Protein AF-A0A7C1BBF8-F1 (afdb_monomer_lite)

Foldseek 3Di:
DVVVVVVVVVVVVVVVVVVVVPDPPQAQEEAEEAPVCQVVCVVVCVVCVVVVGRYDYDYLVRLCVVCVVPDDDSVRSVVVSVVCSVVRD

Radius of gyration: 18.59 Å; chains: 1; bounding box: 35×55×27 Å

Structure (mmCIF, N/CA/C/O backbone):
data_AF-A0A7C1BBF8-F1
#
_entry.id   AF-A0A7C1BBF8-F1
#
loop_
_atom_site.group_PDB
_atom_site.id
_atom_site.type_symbol
_atom_site.label_atom_id
_atom_site.label_alt_id
_atom_site.label_comp_id
_atom_site.label_asym_id
_atom_site.label_entity_id
_atom_site.label_seq_id
_atom_site.pdbx_PDB_ins_code
_atom_site.Cartn_x
_atom_site.Cartn_y
_atom_site.Cartn_z
_atom_site.occupancy
_atom_site.B_iso_or_equiv
_atom_site.auth_seq_id
_atom_site.auth_comp_id
_atom_site.auth_asym_id
_atom_site.auth_atom_id
_atom_site.pdbx_PDB_model_num
ATOM 1 N N . MET A 1 1 ? 6.516 47.036 6.487 1.00 63.16 1 MET A N 1
ATOM 2 C CA . MET A 1 1 ? 6.182 46.010 5.468 1.00 63.16 1 MET A CA 1
ATOM 3 C C . MET A 1 1 ? 6.886 44.661 5.677 1.00 63.16 1 MET A C 1
ATOM 5 O O . MET A 1 1 ? 6.209 43.649 5.627 1.00 63.16 1 MET A O 1
ATOM 9 N N . ARG A 1 2 ? 8.192 44.597 5.999 1.00 67.44 2 ARG A N 1
ATOM 10 C CA . ARG A 1 2 ? 8.929 43.316 6.168 1.00 67.44 2 ARG A CA 1
ATOM 11 C C . ARG A 1 2 ? 8.482 42.444 7.363 1.00 67.44 2 ARG A C 1
ATOM 13 O O . ARG A 1 2 ? 8.526 41.227 7.274 1.00 67.44 2 ARG A O 1
ATOM 20 N N . ARG A 1 3 ? 8.000 43.052 8.457 1.00 71.38 3 ARG A N 1
ATOM 21 C CA . ARG A 1 3 ? 7.526 42.337 9.665 1.00 71.38 3 ARG A CA 1
ATOM 22 C C . ARG A 1 3 ? 6.225 41.547 9.460 1.00 71.38 3 ARG A C 1
ATOM 24 O O . ARG A 1 3 ? 6.068 40.489 10.052 1.00 71.38 3 ARG A O 1
ATOM 31 N N . ILE A 1 4 ? 5.332 42.034 8.596 1.00 78.62 4 ILE A N 1
ATOM 32 C CA . ILE A 1 4 ? 4.063 41.365 8.262 1.00 78.62 4 ILE A CA 1
ATOM 33 C C . ILE A 1 4 ? 4.315 40.111 7.419 1.00 78.62 4 ILE A C 1
ATOM 35 O O . ILE A 1 4 ? 3.721 39.074 7.682 1.00 78.62 4 ILE A O 1
ATOM 39 N N . TYR A 1 5 ? 5.260 40.174 6.476 1.00 81.00 5 TYR A N 1
ATOM 40 C CA . TYR A 1 5 ? 5.640 39.017 5.663 1.00 81.00 5 TYR A CA 1
ATOM 41 C C . TYR A 1 5 ? 6.246 37.883 6.493 1.00 81.00 5 TYR A C 1
ATOM 43 O O . TYR A 1 5 ? 5.922 36.727 6.260 1.00 81.00 5 TYR A O 1
ATOM 51 N N . ILE A 1 6 ? 7.078 38.198 7.491 1.00 81.00 6 ILE A N 1
ATOM 52 C CA . ILE A 1 6 ? 7.678 37.176 8.362 1.00 81.00 6 ILE A CA 1
ATOM 53 C C . ILE A 1 6 ? 6.598 36.463 9.185 1.00 81.00 6 ILE A C 1
ATOM 55 O O . ILE A 1 6 ? 6.600 35.241 9.229 1.00 81.00 6 ILE A O 1
ATOM 59 N N . LEU A 1 7 ? 5.646 37.205 9.762 1.00 82.00 7 LEU A N 1
ATOM 60 C CA . LEU A 1 7 ? 4.501 36.637 10.487 1.00 82.00 7 LEU A CA 1
ATOM 61 C C . LEU A 1 7 ? 3.603 35.766 9.597 1.00 82.00 7 LEU A C 1
ATOM 63 O O . LEU A 1 7 ? 3.095 34.744 10.045 1.00 82.00 7 LEU A O 1
ATOM 67 N N . LEU A 1 8 ? 3.420 36.151 8.334 1.00 80.44 8 LEU A N 1
ATOM 68 C CA . LEU A 1 8 ? 2.603 35.402 7.380 1.00 80.44 8 LEU A CA 1
ATOM 69 C C . LEU A 1 8 ? 3.299 34.104 6.939 1.00 80.44 8 LEU A C 1
ATOM 71 O O . LEU A 1 8 ? 2.663 33.056 6.867 1.00 80.44 8 LEU A O 1
ATOM 75 N N . VAL A 1 9 ? 4.619 34.148 6.731 1.00 82.38 9 VAL A N 1
ATOM 76 C CA . VAL A 1 9 ? 5.435 32.966 6.415 1.00 82.38 9 VAL A CA 1
ATOM 77 C C . VAL A 1 9 ? 5.503 32.009 7.607 1.00 82.38 9 VAL A C 1
ATOM 79 O O . VAL A 1 9 ? 5.326 30.805 7.429 1.00 82.38 9 VAL A O 1
ATOM 82 N N . THR A 1 10 ? 5.687 32.507 8.833 1.00 80.19 10 THR A N 1
ATOM 83 C CA . THR A 1 10 ? 5.669 31.644 10.026 1.00 80.19 10 THR A CA 1
ATOM 84 C C . THR A 1 10 ? 4.283 31.055 10.282 1.00 80.19 10 THR A C 1
ATOM 86 O O . THR A 1 10 ? 4.184 29.890 10.658 1.00 80.19 10 THR A O 1
ATOM 89 N N . PHE A 1 11 ? 3.207 31.797 10.007 1.00 81.31 11 PHE A N 1
ATOM 90 C CA . PHE A 1 11 ? 1.837 31.286 10.084 1.00 81.31 11 PHE A CA 1
ATOM 91 C C . PHE A 1 11 ? 1.549 30.209 9.026 1.00 81.31 11 PHE A C 1
ATOM 93 O O . PHE A 1 11 ? 0.933 29.196 9.350 1.00 81.31 11 PHE A O 1
ATOM 100 N N . MET A 1 12 ? 2.063 30.355 7.797 1.00 76.94 12 MET A N 1
ATOM 101 C CA . MET A 1 12 ? 2.008 29.290 6.780 1.00 76.94 12 MET A CA 1
ATOM 102 C C . MET A 1 12 ? 2.735 28.016 7.232 1.00 76.94 12 MET A C 1
ATOM 104 O O . MET A 1 12 ? 2.244 26.912 6.987 1.00 76.94 12 MET A O 1
ATOM 108 N N . PHE A 1 13 ? 3.878 28.152 7.910 1.00 72.50 13 PHE A N 1
ATOM 109 C CA . PHE A 1 13 ? 4.595 27.012 8.491 1.00 72.50 13 PHE A CA 1
ATOM 110 C C . PHE A 1 13 ? 3.812 26.358 9.639 1.00 72.50 13 PHE A C 1
ATOM 112 O O . PHE A 1 13 ? 3.734 25.134 9.702 1.00 72.50 13 PHE A O 1
ATOM 119 N N . LEU A 1 14 ? 3.178 27.146 10.511 1.00 70.44 14 LEU A N 1
ATOM 120 C CA . LEU A 1 14 ? 2.361 26.629 11.615 1.00 70.44 14 LEU A CA 1
ATOM 121 C C . LEU A 1 14 ? 1.077 25.935 11.128 1.00 70.44 14 LEU A C 1
ATOM 123 O O . LEU A 1 14 ? 0.707 24.895 11.671 1.00 70.44 14 LEU A O 1
ATOM 127 N N . LEU A 1 15 ? 0.434 26.456 10.078 1.00 63.50 15 LEU A N 1
ATOM 128 C CA . LEU A 1 15 ? -0.723 25.820 9.438 1.00 63.50 15 LEU A CA 1
ATOM 129 C C . LEU A 1 15 ? -0.360 24.473 8.798 1.00 63.50 15 LEU A C 1
ATOM 131 O O . LEU A 1 15 ? -1.112 23.512 8.947 1.00 63.50 15 LEU A O 1
ATOM 135 N N . ASN A 1 16 ? 0.801 24.378 8.139 1.00 61.56 16 ASN A N 1
ATOM 136 C CA . ASN A 1 16 ? 1.290 23.108 7.592 1.00 61.56 16 ASN A CA 1
ATOM 137 C C . ASN A 1 16 ? 1.484 22.060 8.694 1.00 61.56 16 ASN A C 1
ATOM 139 O O . ASN A 1 16 ? 0.998 20.938 8.569 1.00 61.56 16 ASN A O 1
ATOM 143 N N . SER A 1 17 ? 2.126 22.436 9.801 1.00 59.78 17 SER A N 1
ATOM 144 C CA . SER A 1 17 ? 2.348 21.532 10.936 1.00 59.78 17 SER A CA 1
ATOM 145 C C . SER A 1 17 ? 1.042 21.051 11.582 1.00 59.78 17 SER A C 1
ATOM 147 O O . SER A 1 17 ? 0.966 19.907 12.025 1.00 59.78 17 SER A O 1
ATOM 149 N N . PHE A 1 18 ? -0.000 21.890 11.614 1.00 57.19 18 PHE A N 1
ATOM 150 C CA . PHE A 1 18 ? -1.310 21.518 12.160 1.00 57.19 18 PHE A CA 1
ATOM 151 C C . PHE A 1 18 ? -2.059 20.515 11.267 1.00 57.19 18 PHE A C 1
ATOM 153 O O . PHE A 1 18 ? -2.657 19.571 11.778 1.00 57.19 18 PHE A O 1
ATOM 160 N N . ILE A 1 19 ? -1.973 20.663 9.940 1.00 58.03 19 ILE A N 1
ATOM 161 C CA . ILE A 1 19 ? -2.545 19.697 8.984 1.00 58.03 19 ILE A CA 1
ATOM 162 C C . ILE A 1 19 ? -1.859 18.328 9.119 1.00 58.03 19 ILE A C 1
ATOM 164 O O . ILE A 1 19 ? -2.527 17.296 9.089 1.00 58.03 19 ILE A O 1
ATOM 168 N N . VAL A 1 20 ? -0.540 18.309 9.331 1.00 57.22 20 VAL A N 1
ATOM 169 C CA . VAL A 1 20 ? 0.246 17.070 9.467 1.00 57.22 20 VAL A CA 1
ATOM 170 C C . VAL A 1 20 ? -0.084 16.292 10.752 1.00 57.22 20 VAL A C 1
ATOM 172 O O . VAL A 1 20 ? -0.004 15.065 10.754 1.00 57.22 20 VAL A O 1
ATOM 175 N N . LEU A 1 21 ? -0.520 16.959 11.826 1.00 50.62 21 LEU A N 1
ATOM 176 C CA . LEU A 1 21 ? -0.915 16.287 13.073 1.00 50.62 21 LEU A CA 1
ATOM 177 C C . LEU A 1 21 ? -2.277 15.565 12.977 1.00 50.62 21 LEU A C 1
ATOM 179 O O . LEU A 1 21 ? -2.576 14.707 13.806 1.00 50.62 21 LEU A O 1
ATOM 183 N N . GLY A 1 22 ? -3.111 15.927 11.996 1.00 50.12 22 GLY A N 1
ATOM 184 C CA . GLY A 1 22 ? -4.538 15.591 11.956 1.00 50.12 22 GLY A CA 1
ATOM 185 C C . GLY A 1 22 ? -4.909 14.201 11.436 1.00 50.12 22 GLY A C 1
ATOM 186 O O . GLY A 1 22 ? -6.044 13.782 11.645 1.00 50.12 22 GLY A O 1
ATOM 187 N N . SER A 1 23 ? -4.008 13.457 10.788 1.00 52.44 23 SER A N 1
ATOM 188 C CA . SER A 1 23 ? -4.311 12.078 10.379 1.00 52.44 23 SER A CA 1
ATOM 189 C C . SER A 1 23 ? -3.073 11.305 9.924 1.00 52.44 23 SER A C 1
ATOM 191 O O . SER A 1 23 ? -2.844 11.137 8.725 1.00 52.44 23 SER A O 1
ATOM 193 N N . VAL A 1 24 ? -2.316 10.730 10.860 1.00 59.00 24 VAL A N 1
ATOM 194 C CA . VAL A 1 24 ? -1.612 9.478 10.537 1.00 59.00 24 VAL A CA 1
ATOM 195 C C . VAL A 1 24 ? -2.697 8.403 10.485 1.00 59.00 24 VAL A C 1
ATOM 197 O O . VAL A 1 24 ? -3.055 7.798 11.496 1.00 59.00 24 VAL A O 1
ATOM 200 N N . GLN A 1 25 ? -3.359 8.289 9.333 1.00 61.44 25 GLN A N 1
ATOM 201 C CA . GLN A 1 25 ? -4.391 7.282 9.121 1.00 61.44 25 GLN A CA 1
ATOM 202 C C . GLN A 1 25 ? -3.711 5.917 9.005 1.00 61.44 25 GLN A C 1
ATOM 204 O O . GLN A 1 25 ? -3.360 5.487 7.910 1.00 61.44 25 GLN A O 1
ATOM 209 N N . LYS A 1 26 ? -3.567 5.248 10.156 1.00 83.12 26 LYS A N 1
ATOM 210 C CA . LYS A 1 26 ? -3.194 3.833 10.215 1.00 83.12 26 LYS A CA 1
ATOM 211 C C . LYS A 1 26 ? -4.193 3.008 9.432 1.00 83.12 26 LYS A C 1
ATOM 213 O O . LYS A 1 26 ? -5.388 3.087 9.700 1.00 83.12 26 LYS A O 1
ATOM 218 N N . TYR A 1 27 ? -3.716 2.246 8.458 1.00 94.62 27 TYR A N 1
ATOM 219 C CA . TYR A 1 27 ? -4.531 1.271 7.743 1.00 94.62 27 TYR A CA 1
ATOM 220 C C . TYR A 1 27 ? -4.400 -0.085 8.432 1.00 94.62 27 TYR A C 1
ATOM 222 O O . TYR A 1 27 ? -3.315 -0.471 8.859 1.00 94.62 27 TYR A O 1
ATOM 230 N N . ASP A 1 28 ? -5.506 -0.814 8.522 1.00 95.94 28 ASP A N 1
ATOM 231 C CA . ASP A 1 28 ? -5.547 -2.158 9.102 1.00 95.94 28 ASP A CA 1
ATOM 232 C C . ASP A 1 28 ? -5.265 -3.229 8.033 1.00 95.94 28 ASP A C 1
ATOM 234 O O . ASP A 1 28 ? -4.793 -4.322 8.342 1.00 95.94 28 ASP A O 1
ATOM 238 N N . LEU A 1 29 ? -5.544 -2.913 6.761 1.00 96.88 29 LEU A N 1
ATOM 239 C CA . LEU A 1 29 ? -5.342 -3.801 5.620 1.00 96.88 29 LEU A CA 1
ATOM 240 C C . LEU A 1 29 ? -4.696 -3.059 4.446 1.00 96.88 29 LEU A C 1
ATOM 242 O O . LEU A 1 29 ? -5.214 -2.049 3.971 1.00 96.88 29 LEU A O 1
ATOM 246 N N . LEU A 1 30 ? -3.607 -3.622 3.928 1.00 97.50 30 LEU A N 1
ATOM 247 C CA . LEU A 1 30 ? -2.987 -3.229 2.667 1.00 97.50 30 LEU A CA 1
ATOM 248 C C . LEU A 1 30 ? -3.289 -4.282 1.597 1.00 97.50 30 LEU A C 1
ATOM 250 O O . LEU A 1 30 ? -2.990 -5.460 1.780 1.00 97.50 30 LEU A O 1
ATOM 254 N N . ILE A 1 31 ? -3.848 -3.848 0.472 1.00 98.31 31 ILE A N 1
ATOM 255 C CA . ILE A 1 31 ? -4.061 -4.655 -0.728 1.00 98.31 31 ILE A CA 1
ATOM 256 C C . ILE A 1 31 ? -3.085 -4.162 -1.795 1.00 98.31 31 ILE A C 1
ATOM 258 O O . ILE A 1 31 ? -3.187 -3.024 -2.249 1.00 98.31 31 ILE A O 1
ATOM 262 N N . ILE A 1 32 ? -2.149 -5.023 -2.192 1.00 98.44 32 ILE A N 1
ATOM 263 C CA . ILE A 1 32 ? -1.259 -4.786 -3.332 1.00 98.44 32 ILE A CA 1
ATOM 264 C C . ILE A 1 32 ? -1.799 -5.584 -4.513 1.00 98.44 32 ILE A C 1
ATOM 266 O O . ILE A 1 32 ? -2.057 -6.780 -4.377 1.00 98.44 32 ILE A O 1
ATOM 270 N N . THR A 1 33 ? -1.992 -4.929 -5.654 1.00 98.44 33 THR A N 1
ATOM 271 C CA . THR A 1 33 ? -2.614 -5.543 -6.833 1.00 98.44 33 THR A CA 1
ATOM 272 C C . THR A 1 33 ? -1.977 -5.058 -8.133 1.00 98.44 33 THR A C 1
ATOM 274 O O . THR A 1 33 ? -1.298 -4.036 -8.149 1.00 98.44 33 THR A O 1
ATOM 277 N N . TYR A 1 34 ? -2.219 -5.756 -9.241 1.00 98.44 34 TYR A N 1
ATOM 278 C CA . TYR A 1 34 ? -1.970 -5.194 -10.570 1.00 98.44 34 TYR A CA 1
ATOM 279 C C . TYR A 1 34 ? -2.926 -4.030 -10.847 1.00 98.44 34 TYR A C 1
ATOM 281 O O . TYR A 1 34 ? -4.069 -4.044 -10.378 1.00 98.44 34 TYR A O 1
ATOM 289 N N . ASP A 1 35 ? -2.457 -3.064 -11.633 1.00 98.31 35 ASP A N 1
ATOM 290 C CA . ASP A 1 35 ? -3.194 -1.870 -12.058 1.00 98.31 35 ASP A CA 1
ATOM 291 C C . ASP A 1 35 ? -4.573 -2.210 -12.645 1.00 98.31 35 ASP A C 1
ATOM 293 O O . ASP A 1 35 ? -5.582 -1.633 -12.241 1.00 98.31 35 ASP A O 1
ATOM 297 N N . ASP A 1 36 ? -4.642 -3.244 -13.487 1.00 98.31 36 ASP A N 1
ATOM 298 C CA . ASP A 1 36 ? -5.874 -3.692 -14.152 1.00 98.31 36 ASP A CA 1
ATOM 299 C C . ASP A 1 36 ? -6.985 -4.139 -13.182 1.00 98.31 36 ASP A C 1
ATOM 301 O O . ASP A 1 36 ? -8.164 -4.163 -13.539 1.00 98.31 36 ASP A O 1
ATOM 305 N N . PHE A 1 37 ? -6.634 -4.496 -11.943 1.00 98.19 37 PHE A N 1
ATOM 306 C CA . PHE A 1 37 ? -7.583 -4.983 -10.938 1.00 98.19 37 PHE A CA 1
ATOM 307 C C . PHE A 1 37 ? -7.963 -3.937 -9.888 1.00 98.19 37 PHE A C 1
ATOM 309 O O . PHE A 1 37 ? -8.830 -4.215 -9.055 1.00 98.19 37 PHE A O 1
ATOM 316 N N . GLU A 1 38 ? -7.354 -2.748 -9.898 1.00 97.81 38 GLU A N 1
ATOM 317 C CA . GLU A 1 38 ? -7.612 -1.728 -8.877 1.00 97.81 38 GLU A CA 1
ATOM 318 C C . GLU A 1 38 ? -9.103 -1.357 -8.807 1.00 97.81 38 GLU A C 1
ATOM 320 O O . GLU A 1 38 ? -9.713 -1.397 -7.735 1.00 97.81 38 GLU A O 1
ATOM 325 N N . GLU A 1 39 ? -9.722 -1.081 -9.959 1.00 98.12 39 GLU A N 1
ATOM 326 C CA . GLU A 1 39 ? -11.145 -0.732 -10.047 1.00 98.12 39 GLU A CA 1
ATOM 327 C C . GLU A 1 39 ? -12.054 -1.867 -9.562 1.00 98.12 39 GLU A C 1
ATOM 329 O O . GLU A 1 39 ? -13.005 -1.636 -8.810 1.00 98.12 39 GLU A O 1
ATOM 334 N N . ALA A 1 40 ? -11.728 -3.107 -9.933 1.00 98.38 40 ALA A N 1
ATOM 335 C CA . ALA A 1 40 ? -12.499 -4.288 -9.552 1.00 98.38 40 ALA A CA 1
ATOM 336 C C . ALA A 1 40 ? -12.471 -4.553 -8.035 1.00 98.38 40 ALA A C 1
ATOM 338 O O . ALA A 1 40 ? -13.391 -5.173 -7.498 1.00 98.38 40 ALA A O 1
ATOM 339 N N . LEU A 1 41 ? -11.447 -4.064 -7.329 1.00 98.31 41 LEU A N 1
ATOM 340 C CA . LEU A 1 41 ? -11.277 -4.243 -5.886 1.00 98.31 41 LEU A CA 1
ATOM 341 C C . LEU A 1 41 ? -11.903 -3.119 -5.044 1.00 98.31 41 LEU A C 1
ATOM 343 O O . LEU A 1 41 ? -12.080 -3.298 -3.836 1.00 98.31 41 LEU A O 1
ATOM 347 N N . LYS A 1 42 ? -12.324 -1.994 -5.639 1.00 97.94 42 LYS A N 1
ATOM 348 C CA . LYS A 1 42 ? -13.005 -0.909 -4.901 1.00 97.94 42 LYS A CA 1
ATOM 349 C C . LYS A 1 42 ? -14.246 -1.365 -4.113 1.00 97.94 42 LYS A C 1
ATOM 351 O O . LYS A 1 42 ? -14.398 -0.925 -2.969 1.00 97.94 42 LYS A O 1
ATOM 356 N N . PRO A 1 43 ? -15.121 -2.258 -4.627 1.00 98.50 43 PRO A N 1
ATOM 357 C CA . PRO A 1 43 ? -16.237 -2.790 -3.842 1.00 98.50 43 PRO A CA 1
ATOM 358 C C . PRO A 1 43 ? -15.788 -3.538 -2.579 1.00 98.50 43 PRO A C 1
ATOM 360 O O . PRO A 1 43 ? -16.430 -3.409 -1.536 1.00 98.50 43 PRO A O 1
ATOM 363 N N . LEU A 1 44 ? -14.669 -4.273 -2.645 1.00 98.25 44 LEU A N 1
ATOM 364 C CA . LEU A 1 44 ? -14.093 -4.963 -1.489 1.00 98.25 44 LEU A CA 1
ATOM 365 C C . LEU A 1 44 ? -13.578 -3.962 -0.452 1.00 98.25 44 LEU A C 1
ATOM 367 O O . LEU A 1 44 ? -13.875 -4.125 0.730 1.00 98.25 44 LEU A O 1
ATOM 371 N N . VAL A 1 45 ? -12.862 -2.919 -0.886 1.00 98.19 45 VAL A N 1
ATOM 372 C CA . VAL A 1 45 ? -12.403 -1.832 -0.003 1.00 98.19 45 VAL A CA 1
ATOM 373 C C . VAL A 1 45 ? -13.596 -1.215 0.728 1.00 98.19 45 VAL A C 1
ATOM 375 O O . VAL A 1 45 ? -13.622 -1.219 1.956 1.00 98.19 45 VAL A O 1
ATOM 378 N N . LYS A 1 46 ? -14.642 -0.811 -0.007 1.00 98.19 46 LYS A N 1
ATOM 379 C CA . LYS A 1 46 ? -15.864 -0.237 0.580 1.00 98.19 46 LYS A CA 1
ATOM 380 C C . LYS A 1 46 ? -16.530 -1.185 1.579 1.00 98.19 46 LYS A C 1
ATOM 382 O O . LYS A 1 46 ? -16.973 -0.756 2.643 1.00 98.19 46 LYS A O 1
ATOM 387 N N . HIS A 1 47 ? -16.606 -2.476 1.253 1.00 98.44 47 HIS A N 1
ATOM 388 C CA . HIS A 1 47 ? -17.147 -3.476 2.167 1.00 98.44 47 HIS A CA 1
ATOM 389 C C . HIS A 1 47 ? -16.311 -3.566 3.453 1.00 98.44 47 HIS A C 1
ATOM 391 O O . HIS A 1 47 ? -16.878 -3.503 4.542 1.00 98.44 47 HIS A O 1
ATOM 397 N N . LYS A 1 48 ? -14.981 -3.654 3.357 1.00 98.19 48 LYS A N 1
ATOM 398 C CA . LYS A 1 48 ? -14.089 -3.724 4.527 1.00 98.19 48 LYS A CA 1
ATOM 399 C C . LYS A 1 48 ? -14.164 -2.471 5.394 1.00 98.19 48 LYS A C 1
ATOM 401 O O . LYS A 1 48 ? -14.327 -2.591 6.607 1.00 98.19 48 LYS A O 1
ATOM 406 N N . GLU A 1 49 ? -14.161 -1.294 4.780 1.00 97.50 49 GLU A N 1
ATOM 407 C CA . GLU A 1 49 ? -14.310 -0.023 5.493 1.00 97.50 49 GLU A CA 1
ATOM 408 C C . GLU A 1 49 ? -15.668 0.084 6.196 1.00 97.50 49 GLU A C 1
ATOM 410 O O . GLU A 1 49 ? -15.724 0.507 7.349 1.00 97.50 49 GLU A O 1
ATOM 415 N N . SER A 1 50 ? -16.757 -0.387 5.570 1.00 98.00 50 SER A N 1
ATOM 416 C CA . SER A 1 50 ? -18.079 -0.433 6.222 1.00 98.00 50 SER A CA 1
ATOM 417 C C . SER A 1 50 ? -18.140 -1.369 7.439 1.00 98.00 50 SER A C 1
ATOM 419 O O . SER A 1 50 ? -19.028 -1.222 8.273 1.00 98.00 50 SER A O 1
ATOM 421 N N . HIS A 1 51 ? -17.177 -2.288 7.570 1.00 97.75 51 HIS A N 1
ATOM 422 C CA . HIS A 1 51 ? -17.002 -3.176 8.725 1.00 97.75 51 HIS A CA 1
ATOM 423 C C . HIS A 1 51 ? -15.876 -2.704 9.665 1.00 97.75 51 HIS A C 1
ATOM 425 O O . HIS A 1 51 ? -15.392 -3.479 10.488 1.00 97.75 51 HIS A O 1
ATOM 431 N N . GLY A 1 52 ? -15.441 -1.446 9.549 1.00 96.56 52 GLY A N 1
ATOM 432 C CA . GLY A 1 52 ? -14.442 -0.848 10.438 1.00 96.56 52 GLY A CA 1
ATOM 433 C C . GLY A 1 52 ? -12.996 -1.271 10.166 1.00 96.56 52 GLY A C 1
ATOM 434 O O . GLY A 1 52 ? -12.135 -0.998 10.995 1.00 96.56 52 GLY A O 1
ATOM 435 N N . VAL A 1 53 ? -12.709 -1.909 9.026 1.00 97.19 53 VAL A N 1
ATOM 436 C CA . VAL A 1 53 ? -11.343 -2.265 8.611 1.00 97.19 53 VAL A CA 1
ATOM 437 C C . VAL A 1 53 ? -10.839 -1.223 7.617 1.00 97.19 53 VAL A C 1
ATOM 439 O O . VAL A 1 53 ? -11.223 -1.237 6.441 1.00 97.19 53 VAL A O 1
ATOM 442 N N . ARG A 1 54 ? -9.966 -0.318 8.068 1.00 96.38 54 ARG A N 1
ATOM 443 C CA . ARG A 1 54 ? -9.397 0.740 7.217 1.00 96.38 54 ARG A CA 1
ATOM 444 C C . ARG A 1 54 ? -8.492 0.097 6.179 1.00 96.38 54 ARG A C 1
ATOM 446 O O . ARG A 1 54 ? -7.471 -0.496 6.524 1.00 96.38 54 ARG A O 1
ATOM 453 N N . THR A 1 55 ? -8.880 0.185 4.914 1.00 97.06 55 THR A N 1
ATOM 454 C CA . THR A 1 55 ? -8.262 -0.604 3.849 1.00 97.06 55 THR A CA 1
ATOM 455 C C . THR A 1 55 ? -7.631 0.307 2.811 1.00 97.06 55 THR A C 1
ATOM 457 O O . THR A 1 55 ? -8.279 1.213 2.296 1.00 97.06 55 THR A O 1
ATOM 460 N N . LYS A 1 56 ? -6.372 0.042 2.461 1.00 96.81 56 LYS 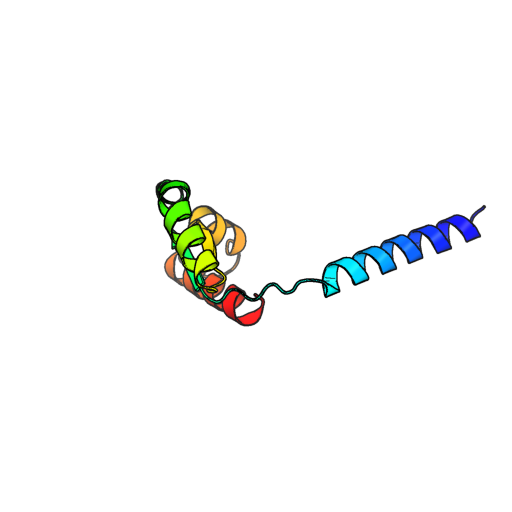A N 1
ATOM 461 C CA . LYS A 1 56 ? -5.653 0.761 1.412 1.00 96.81 56 LYS A CA 1
ATOM 462 C C . LYS A 1 56 ? -5.352 -0.155 0.241 1.00 96.81 56 LYS A C 1
ATOM 464 O O . LYS A 1 56 ? -4.743 -1.201 0.429 1.00 96.81 56 LYS A O 1
ATOM 469 N N . ILE A 1 57 ? -5.722 0.273 -0.963 1.00 98.00 57 ILE A N 1
ATOM 470 C CA . ILE A 1 57 ? -5.278 -0.353 -2.210 1.00 98.00 57 ILE A CA 1
ATOM 471 C C . ILE A 1 57 ? -4.079 0.402 -2.796 1.00 98.00 57 ILE A C 1
ATOM 473 O O . ILE A 1 57 ? -4.017 1.635 -2.720 1.00 98.00 57 ILE A O 1
ATOM 477 N N . VAL A 1 58 ? -3.110 -0.345 -3.325 1.00 98.12 58 VAL A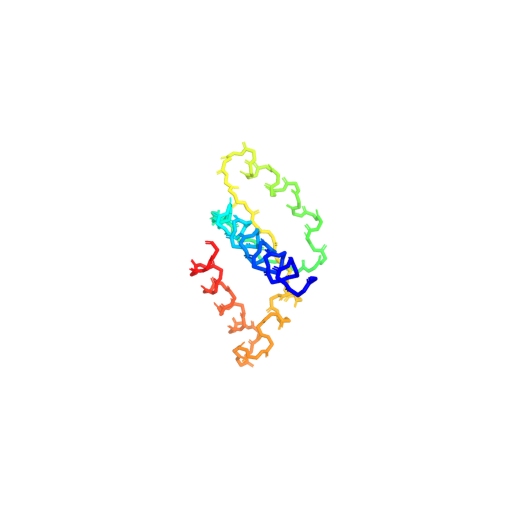 N 1
ATOM 478 C CA . VAL A 1 58 ? -1.914 0.161 -4.011 1.00 98.12 58 VAL A CA 1
ATOM 479 C C . VAL A 1 58 ? -1.610 -0.746 -5.204 1.00 98.12 58 VAL A C 1
ATOM 481 O O . VAL A 1 58 ? -1.653 -1.970 -5.081 1.00 98.12 58 VAL A O 1
ATOM 484 N N . THR A 1 59 ? -1.281 -0.154 -6.349 1.00 98.62 59 THR A N 1
ATOM 485 C CA . THR A 1 59 ? -0.894 -0.895 -7.552 1.00 98.62 59 THR A CA 1
ATOM 486 C C . THR A 1 59 ? 0.587 -1.275 -7.553 1.00 98.62 59 THR A C 1
ATOM 488 O O . THR A 1 59 ? 1.416 -0.618 -6.917 1.00 98.62 59 THR A O 1
ATOM 491 N N . LEU A 1 60 ? 0.946 -2.332 -8.282 1.00 98.44 60 LEU A N 1
ATOM 492 C CA . LEU A 1 60 ? 2.338 -2.754 -8.446 1.00 98.44 60 LEU A CA 1
ATOM 493 C C . LEU A 1 60 ? 3.195 -1.684 -9.130 1.00 98.44 60 LEU A C 1
ATOM 495 O O . LEU A 1 60 ? 4.315 -1.458 -8.674 1.00 98.44 60 LEU A O 1
ATOM 499 N N . SER A 1 61 ? 2.669 -0.977 -10.139 1.00 98.19 61 SER A N 1
ATOM 500 C CA . SER A 1 61 ? 3.364 0.161 -10.764 1.00 98.19 61 SER A CA 1
ATOM 501 C C . SER A 1 61 ? 3.815 1.182 -9.714 1.00 98.19 61 SER A C 1
ATOM 503 O O . SER A 1 61 ? 4.999 1.496 -9.605 1.00 98.19 61 SER A O 1
ATOM 505 N N . LYS A 1 62 ? 2.898 1.582 -8.828 1.00 98.19 62 LYS A N 1
ATOM 506 C CA . LYS A 1 62 ? 3.173 2.509 -7.733 1.00 98.19 62 LYS A CA 1
ATOM 507 C C . LYS A 1 62 ? 4.177 1.952 -6.727 1.00 98.19 62 LYS A C 1
ATOM 509 O O . LYS A 1 62 ? 5.032 2.697 -6.251 1.00 98.19 62 LYS A O 1
ATOM 514 N N . VAL A 1 63 ? 4.094 0.663 -6.391 1.00 98.44 63 VAL A N 1
ATOM 515 C CA . VAL A 1 63 ? 5.083 0.010 -5.517 1.00 98.44 63 VAL A CA 1
ATOM 516 C C . VAL A 1 63 ? 6.482 0.106 -6.125 1.00 98.44 63 VAL A C 1
ATOM 518 O O . VAL A 1 63 ? 7.425 0.481 -5.425 1.00 98.44 63 VAL A O 1
ATOM 521 N N . TYR A 1 64 ? 6.628 -0.205 -7.412 1.00 98.12 64 TYR A N 1
ATOM 522 C CA . TYR A 1 64 ? 7.923 -0.191 -8.089 1.00 98.12 64 TYR A CA 1
ATOM 523 C C . TYR A 1 64 ? 8.469 1.217 -8.319 1.00 98.12 64 TYR A C 1
ATOM 525 O O . TYR A 1 64 ? 9.685 1.395 -8.217 1.00 98.12 64 TYR A O 1
ATOM 533 N N . ASP A 1 65 ? 7.597 2.198 -8.545 1.00 97.81 65 ASP A N 1
ATOM 534 C CA . ASP A 1 65 ? 7.967 3.609 -8.651 1.00 97.81 65 ASP A CA 1
ATOM 535 C C . ASP A 1 65 ? 8.436 4.164 -7.300 1.00 97.81 65 ASP A C 1
ATOM 537 O O . ASP A 1 65 ? 9.504 4.771 -7.201 1.00 97.81 65 ASP A O 1
ATOM 541 N N . GLU A 1 66 ? 7.688 3.916 -6.220 1.00 97.19 66 GLU A N 1
ATOM 542 C CA . GLU A 1 66 ? 8.078 4.381 -4.885 1.00 97.19 66 GLU A CA 1
ATOM 543 C C . GLU A 1 66 ? 9.348 3.686 -4.378 1.00 97.19 66 GLU A C 1
ATOM 545 O O . GLU A 1 66 ? 10.159 4.304 -3.682 1.00 97.19 66 GLU A O 1
ATOM 550 N N . MET A 1 67 ? 9.521 2.402 -4.700 1.00 97.50 67 MET A N 1
ATOM 551 C CA . MET A 1 67 ? 10.688 1.602 -4.320 1.00 97.50 67 MET A CA 1
ATOM 552 C C . MET A 1 67 ? 11.753 1.572 -5.422 1.00 97.50 67 MET A C 1
ATOM 554 O O . MET A 1 67 ? 12.594 0.679 -5.433 1.00 97.50 67 MET A O 1
ATOM 558 N N . PHE A 1 68 ? 11.765 2.537 -6.346 1.00 95.06 68 PHE A N 1
ATOM 559 C CA . PHE A 1 68 ? 12.694 2.527 -7.481 1.00 95.06 68 PHE A CA 1
ATOM 560 C C . PHE A 1 68 ? 14.163 2.365 -7.048 1.00 95.06 68 PHE A C 1
ATOM 562 O O . PHE A 1 68 ? 14.890 1.562 -7.631 1.00 95.06 68 PHE A O 1
ATOM 569 N N . TRP A 1 69 ? 14.563 3.067 -5.979 1.00 96.00 69 TRP A N 1
ATOM 570 C CA . TRP A 1 69 ? 15.914 3.037 -5.398 1.00 96.00 69 TRP A CA 1
ATOM 571 C C . TRP A 1 69 ? 16.112 1.996 -4.281 1.00 96.00 69 TRP A C 1
ATOM 573 O O . TRP A 1 69 ? 17.207 1.905 -3.724 1.00 96.00 69 TRP A O 1
ATOM 583 N N . TYR A 1 70 ? 15.078 1.226 -3.926 1.00 94.44 70 TYR A N 1
ATOM 584 C CA . TYR A 1 70 ? 15.101 0.285 -2.803 1.00 94.44 70 TYR A CA 1
ATOM 585 C C . TYR A 1 70 ? 14.817 -1.141 -3.275 1.00 94.44 70 TYR A C 1
ATOM 587 O O . TYR A 1 70 ? 13.784 -1.409 -3.868 1.00 94.44 70 TYR A O 1
ATOM 595 N N . GLY A 1 71 ? 15.695 -2.084 -2.938 1.00 93.06 71 GLY A N 1
ATOM 596 C CA . GLY A 1 71 ? 15.555 -3.479 -3.358 1.00 93.06 71 GLY A CA 1
ATOM 597 C C . GLY A 1 71 ? 16.129 -3.768 -4.743 1.00 93.06 71 GLY A C 1
ATOM 598 O O . GLY A 1 71 ? 16.182 -2.901 -5.615 1.00 93.06 71 GLY A O 1
ATOM 599 N N . ARG A 1 72 ? 16.623 -4.995 -4.918 1.00 94.75 72 ARG A N 1
ATOM 600 C CA . ARG A 1 72 ? 17.353 -5.433 -6.118 1.00 94.75 72 ARG A CA 1
ATOM 601 C C . ARG A 1 72 ? 16.432 -5.935 -7.223 1.00 94.75 72 ARG A C 1
ATOM 603 O O . ARG A 1 72 ? 16.717 -5.716 -8.394 1.00 94.75 72 ARG A O 1
ATOM 610 N N . ASP A 1 73 ? 15.347 -6.594 -6.839 1.00 97.69 73 ASP A N 1
ATOM 611 C CA . ASP A 1 73 ? 14.348 -7.173 -7.732 1.00 97.69 73 ASP A CA 1
ATOM 612 C C . ASP A 1 73 ? 12.923 -6.758 -7.324 1.00 97.69 73 ASP A C 1
ATOM 614 O O . ASP A 1 73 ? 12.708 -6.064 -6.325 1.00 97.69 73 ASP A O 1
ATOM 618 N N . GLU A 1 74 ? 11.937 -7.148 -8.129 1.00 97.50 74 GLU A N 1
ATOM 619 C CA . GLU A 1 74 ? 10.526 -6.810 -7.918 1.00 97.50 74 GLU A CA 1
ATOM 620 C C . GLU A 1 74 ? 9.968 -7.361 -6.598 1.00 97.50 74 GLU A C 1
ATOM 622 O O . GLU A 1 74 ? 9.228 -6.667 -5.896 1.00 97.50 74 GLU A O 1
ATOM 627 N N . ALA A 1 75 ? 10.344 -8.582 -6.215 1.00 97.88 75 ALA A N 1
ATOM 628 C CA . ALA A 1 75 ? 9.889 -9.187 -4.967 1.00 97.88 75 ALA A CA 1
ATOM 629 C C . ALA A 1 75 ? 10.453 -8.435 -3.752 1.00 97.88 75 ALA A C 1
ATOM 631 O O . ALA A 1 75 ? 9.746 -8.173 -2.772 1.00 97.88 75 ALA A O 1
ATOM 632 N N . GLU A 1 76 ? 11.721 -8.035 -3.820 1.00 98.12 76 GLU A N 1
ATOM 633 C CA . GLU A 1 76 ? 12.372 -7.256 -2.781 1.00 98.12 76 GLU A CA 1
ATOM 634 C C . GLU A 1 76 ? 11.804 -5.835 -2.676 1.00 98.12 76 GLU A C 1
ATOM 636 O O . GLU A 1 76 ? 11.613 -5.343 -1.560 1.00 98.12 76 GLU A O 1
ATOM 641 N N . LYS A 1 77 ? 11.457 -5.205 -3.803 1.00 98.44 77 LYS A N 1
ATOM 642 C CA . LYS A 1 77 ? 10.728 -3.927 -3.824 1.00 98.44 77 LYS A CA 1
ATOM 643 C C . LYS A 1 77 ? 9.394 -4.034 -3.086 1.00 98.44 77 LYS A C 1
ATOM 645 O O . LYS A 1 77 ? 9.124 -3.226 -2.198 1.00 98.44 77 LYS A O 1
ATOM 650 N N . ILE A 1 78 ? 8.599 -5.072 -3.361 1.00 98.44 78 ILE A N 1
ATOM 651 C CA . ILE A 1 78 ? 7.335 -5.323 -2.643 1.00 98.44 78 ILE A CA 1
ATOM 652 C C . ILE A 1 78 ? 7.585 -5.513 -1.139 1.00 98.44 78 ILE A C 1
ATOM 654 O O . ILE A 1 78 ? 6.895 -4.905 -0.319 1.00 98.44 78 ILE A O 1
ATOM 658 N N . LYS A 1 79 ? 8.603 -6.295 -0.755 1.00 98.31 79 LYS A N 1
ATOM 659 C CA . LYS A 1 79 ? 8.990 -6.499 0.654 1.00 98.31 79 LYS A CA 1
ATOM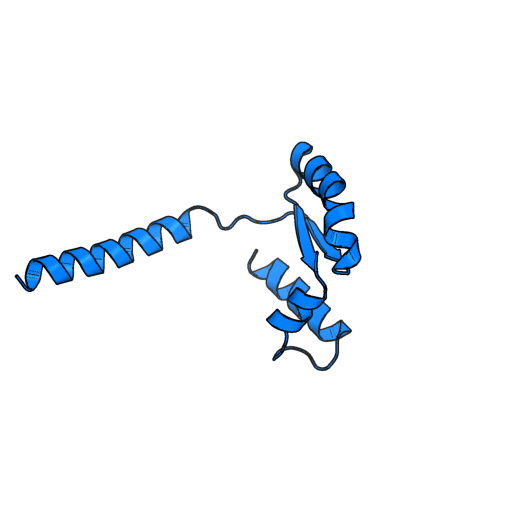 660 C C . LYS A 1 79 ? 9.305 -5.171 1.357 1.00 98.31 79 LYS A C 1
ATOM 662 O O . LYS A 1 79 ? 8.812 -4.935 2.462 1.00 98.31 79 LYS A O 1
ATOM 667 N N . TYR A 1 80 ? 10.101 -4.299 0.735 1.00 98.31 80 TYR A N 1
ATOM 668 C CA . TYR A 1 80 ? 10.428 -2.988 1.308 1.00 98.31 80 TYR A CA 1
ATOM 669 C C . TYR A 1 80 ? 9.218 -2.063 1.386 1.00 98.31 80 TYR A C 1
ATOM 671 O O . TYR A 1 80 ? 9.061 -1.362 2.387 1.00 98.31 80 TYR A O 1
ATOM 679 N N . PHE A 1 81 ? 8.333 -2.108 0.392 1.00 98.38 81 PHE A N 1
ATOM 680 C CA . PHE A 1 81 ? 7.093 -1.345 0.418 1.00 98.38 81 PHE A CA 1
ATOM 681 C C . PHE A 1 81 ? 6.186 -1.760 1.579 1.00 98.38 81 PHE A C 1
ATOM 683 O O . PHE A 1 81 ? 5.733 -0.903 2.335 1.00 98.38 81 PHE A O 1
ATOM 690 N N . ILE A 1 82 ? 5.975 -3.068 1.774 1.00 97.94 82 ILE A N 1
ATOM 691 C CA . ILE A 1 82 ? 5.191 -3.596 2.902 1.00 97.94 82 ILE A CA 1
ATOM 692 C C . ILE A 1 82 ? 5.810 -3.149 4.228 1.00 97.94 82 ILE A C 1
ATOM 694 O O . ILE A 1 82 ? 5.090 -2.700 5.118 1.00 97.94 82 ILE A O 1
ATOM 698 N N . LYS A 1 83 ? 7.143 -3.213 4.354 1.00 97.12 83 LYS A N 1
ATOM 699 C CA . LYS A 1 83 ? 7.828 -2.744 5.563 1.00 97.12 83 LYS A CA 1
ATOM 700 C C . LYS A 1 83 ? 7.609 -1.245 5.800 1.00 97.12 83 LYS A C 1
ATOM 702 O O . LYS A 1 83 ? 7.273 -0.856 6.914 1.00 97.12 83 LYS A O 1
ATOM 707 N N . LYS A 1 84 ? 7.760 -0.414 4.764 1.00 95.69 84 LYS A N 1
ATOM 708 C CA . LYS A 1 84 ? 7.504 1.034 4.829 1.00 95.69 84 LYS A CA 1
ATOM 709 C C . LYS A 1 84 ? 6.064 1.321 5.259 1.00 95.69 84 LYS A C 1
ATOM 711 O O . LYS A 1 84 ? 5.858 2.165 6.125 1.00 95.69 84 LYS A O 1
ATOM 716 N N . ALA A 1 85 ? 5.091 0.620 4.678 1.00 95.38 85 ALA A N 1
ATOM 717 C CA . ALA A 1 85 ? 3.684 0.753 5.040 1.00 95.38 85 ALA A CA 1
ATOM 718 C C . ALA A 1 85 ? 3.445 0.364 6.505 1.00 95.38 85 ALA A C 1
ATOM 720 O O . ALA A 1 85 ? 2.808 1.113 7.227 1.00 95.38 85 ALA A O 1
ATOM 721 N N . TYR A 1 86 ? 4.014 -0.746 6.978 1.00 94.44 86 TYR A N 1
ATOM 722 C CA . TYR A 1 86 ? 3.886 -1.162 8.377 1.00 94.44 86 TYR A CA 1
ATOM 723 C C . TYR A 1 86 ? 4.490 -0.154 9.371 1.00 94.44 86 TYR A C 1
ATOM 725 O O . TYR A 1 86 ? 3.910 0.105 10.424 1.00 94.44 86 TYR A O 1
ATOM 733 N N . ASP A 1 87 ? 5.662 0.404 9.053 1.00 93.00 87 ASP A N 1
ATOM 734 C CA . ASP A 1 87 ? 6.372 1.310 9.959 1.00 93.00 87 ASP A CA 1
ATOM 735 C C . ASP A 1 87 ? 5.747 2.718 9.995 1.00 93.00 87 ASP A C 1
ATOM 737 O O . ASP A 1 87 ? 5.750 3.366 11.044 1.00 93.00 87 ASP A O 1
ATOM 741 N N . ILE A 1 88 ? 5.270 3.216 8.846 1.00 90.69 88 ILE A N 1
ATOM 742 C CA . ILE A 1 88 ? 4.881 4.624 8.665 1.00 90.69 88 ILE A CA 1
ATOM 743 C C . ILE A 1 88 ? 3.365 4.815 8.659 1.00 90.69 88 ILE A C 1
ATOM 745 O O . ILE A 1 88 ? 2.910 5.878 9.087 1.00 90.69 88 ILE A O 1
ATOM 749 N N . TRP A 1 89 ? 2.600 3.856 8.126 1.00 90.62 89 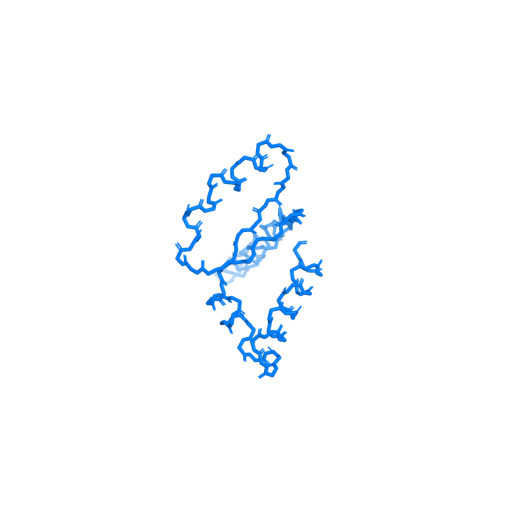TRP A N 1
ATOM 750 C CA . TRP A 1 89 ? 1.171 4.060 7.904 1.00 90.62 89 TRP A CA 1
ATOM 751 C C . TRP A 1 89 ? 0.354 3.870 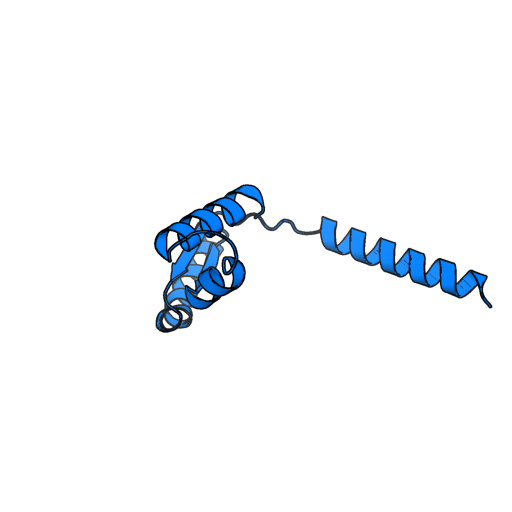9.165 1.00 90.62 89 TRP A C 1
ATOM 753 O O . TRP A 1 89 ? 0.533 2.899 9.939 1.00 90.62 89 TRP A O 1
#

pLDDT: mean 88.81, std 14.37, range [50.12, 98.62]

Secondary structure (DSSP, 8-state):
-HHHHHHHHHHHHHHHHHHHHT-----SEEEEE-GGGHHHHHHHHHHHHHTT--EEEEEHHHHHHHTTTS-SSHHHHHHHHHHHHHHH-

Sequence (89 aa):
MRRIYILLVTFMFLLNSFIVLGSVQKYDLLIITYDDFEEALKPLVKHKESHGVRTKIVTLSKVYDEMFWYGRDEAEKIKYFIKKAYDIW

=== Feature glossary ===
Key to the feature types in this record:

pLDDT. pLDDT is the predicted lDDT-Cα score: AlphaFold's confidence that the local environment of each residue (all inter-atomic distances within 15 Å) is correctly placed. It is a per-residue number between 0 and 100, with higher meaning more reliable.

Radius of gyration, Cα contacts, bounding box. The geometric summary reports three shape descriptors. Rg (radius of gyration) measures how spread out the Cα atoms are about their centre of mass; compact globular proteins have small Rg, elongated or unfolded ones large. Cα contacts (<8 Å, |i−j|>4) count long-range residue pairs in spatial proximity — high for tightly packed folds, near zero for rods or random coil. The bounding-box extents give the protein's footprint along x, y, z in Å.

Backbone torsions (φ/ψ). Backbone dihedral angles. Every residue except chain termini has a φ (preceding-C → N → Cα → C) and a ψ (N → Cα → C → next-N). They are reported in degrees following the IUPAC sign convention. Secondary structure is essentially a statement about which (φ, ψ) basin each residue occupies.

Contact-map, Ramachandran, and PAE plots. Plot images: a contact map (which residues are close in 3D, as an N×N binary image), a Ramachandran scatter (backbone torsion angles, revealing secondary-structure composition at a glance), and — for AlphaFold structures — a PAE heatmap (pairwise prediction confidence).

Predicted aligned error. Predicted Aligned Error (PAE) is an AlphaFold confidence matrix: entry (i, j) is the expected error in the position of residue j, in ångströms, when the prediction is superimposed on the true structure at residue i. Low PAE within a block of residues means that block is internally rigid and well-predicted; high PAE between two blocks means their relative placement is uncertain even if each block individually is confident.

Secondary structure (3-state, P-SEA). Three-state secondary structure (P-SEA) collapses the eight DSSP classes into helix (a), strand (b), and coil (c). P-SEA assigns these from Cα geometry alone — distances and angles — without requiring backbone oxygens, so it works on any Cα trace.

Solvent-accessible surface area. Solvent-accessible surface area (SASA) is the area in Å² traced out by the centre of a 1.4 Å probe sphere (a water molecule) rolled over the protein's van der Waals surface (Shrake–Rupley / Lee–Richards construction). Buried residues have near-zero SASA; fully exposed residues can exceed 200 Å². The total SASA scales roughly with the number of surface residues.

Foldseek 3Di. The Foldseek 3Di string encodes local tertiary geometry as a 20-letter alphabet — one character per residue — derived from the relative positions of nearby Cα atoms. Unlike the amino-acid sequence, 3Di is a di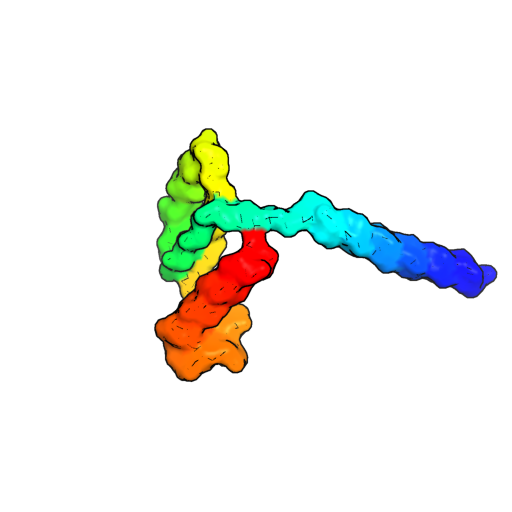rect function of the 3D structure, so two proteins with the same fold have similar 3Di strings even at low sequence identity.

B-factor. For experimental (PDB) structures, the B-factor (temperature factor) quantifies the positional spread of each atom in the crystal — a combination of thermal vibration and static disorder — in units of Å². High B-factors mark flexible loops or poorly resolved regions; low B-factors mark the rigid, well-ordered core.

mmCIF coordinates. The mmCIF block holds the 3D Cartesian coordinates of each backbone atom (N, Cα, C, O) in ångströms. mmCIF is the PDB's canonical archive format — a tagged-loop text representation of the atomic model.

InterPro / GO / CATH / organism. Functional annotations link the protein to curated databases. InterPro entries identify conserved domains and families by matching the sequence against member-database signatures (Pfam, PROSITE, CDD, …). Gene Ontology (GO) terms describe molecular function, biological process, and cellular component in a controlled vocabulary. CATH places the structure in a hierarchical fold classification (Class/Architecture/Topology/Homologous-superfamily). The organism is the source species.

Rendered structure images. Structure images are PyMOL renders from six orthogonal camera directions. Cartoon representation draws helices as coils and strands as arrows; sticks shows the backbone as bonds; surface shows the solvent-excluded envelope. Rainbow coloring maps sequence position to hue (blue→red, N→C); chain coloring assigns a distinct color per polypeptide.

Sequence. This is the polypeptide sequence — one letter per residue, N-terminus first. Length ranges from a few dozen residues for small domains to over a thousand for large multi-domain proteins.

Secondary structure (8-state, DSSP). The SS8 string is DSSP's per-residue secondary-structure call. α-helix (H) means an i→i+4 H-bond ladder; β-strand (E) means the residue participates in a β-sheet; 3₁₀ (G) and π (I) are tighter and wider helices; T/S are turns/bends; '-' is loop.

Nearest PDB structures. Structural nearest neighbors (via Foldseek easy-search vs the PDB). Reported per hit: target PDB id, E-value, and alignment TM-score. A TM-score above ~0.5 is the conventional threshold for 'same fold'.